Protein AF-H0TI36-F1 (afdb_monomer_lite)

pLDDT: mean 88.13, std 13.79, range [53.75, 97.75]

Radius of gyration: 14.74 Å; chains: 1; bounding box: 42×20×36 Å

Sequence (70 aa):
MQLDHLVPGQGLHLARADVERMFGFNDVAVGRIRNFATGHNCAFAWSETGLQFLKLPPRDSHPVDLESLT

Foldseek 3Di:
DVLLPDDAFDKDFDFAVRLCVPQNDDPCSVVVVVVVLVVSCWDWDADPGGIMTGHHDDPPDDDDPPVVPD

Structure (mmCIF, N/CA/C/O backbone):
data_AF-H0TI36-F1
#
_entry.id   AF-H0TI36-F1
#
loop_
_atom_site.group_PDB
_atom_site.id
_atom_site.type_symbol
_atom_site.label_atom_id
_atom_site.label_alt_id
_atom_site.label_comp_id
_atom_site.label_asym_id
_atom_site.label_entity_id
_atom_site.label_seq_id
_atom_site.pdbx_PDB_ins_code
_atom_site.Cartn_x
_atom_site.Cartn_y
_atom_site.Cartn_z
_atom_site.occupancy
_atom_site.B_iso_or_equiv
_atom_site.auth_seq_id
_atom_site.auth_comp_id
_atom_site.auth_asym_id
_atom_site.auth_atom_id
_atom_site.pdbx_PDB_model_num
ATOM 1 N N . MET A 1 1 ? 9.572 -3.977 12.599 1.00 68.75 1 MET A N 1
ATOM 2 C CA . MET A 1 1 ? 9.685 -3.058 11.436 1.00 68.75 1 MET A CA 1
ATOM 3 C C . MET A 1 1 ? 8.720 -1.890 11.652 1.00 68.75 1 MET A C 1
ATOM 5 O O . MET A 1 1 ? 7.825 -2.037 12.469 1.00 68.75 1 MET A O 1
ATOM 9 N N . GLN A 1 2 ? 8.881 -0.724 11.009 1.00 82.88 2 GLN A N 1
ATOM 10 C CA . GLN A 1 2 ? 8.092 0.483 11.342 1.00 82.88 2 GLN A CA 1
ATOM 11 C C . GLN A 1 2 ? 6.562 0.272 11.277 1.00 82.88 2 GLN A C 1
ATOM 13 O O . GLN A 1 2 ? 5.839 0.860 12.074 1.00 82.88 2 GLN A O 1
ATOM 18 N N . LEU A 1 3 ? 6.074 -0.630 10.414 1.00 85.06 3 LEU A N 1
ATOM 19 C CA . LEU A 1 3 ? 4.652 -1.004 10.325 1.00 85.06 3 LEU A CA 1
ATOM 20 C C . LEU A 1 3 ? 4.108 -1.775 11.543 1.00 85.06 3 LEU A C 1
ATOM 22 O O . LEU A 1 3 ? 2.904 -1.742 11.803 1.00 85.06 3 LEU A O 1
ATOM 26 N N . ASP A 1 4 ? 4.967 -2.463 12.299 1.00 89.06 4 ASP A N 1
ATOM 27 C CA . ASP A 1 4 ? 4.565 -3.203 13.506 1.00 89.06 4 ASP A CA 1
ATOM 28 C C . ASP A 1 4 ? 4.236 -2.265 14.669 1.00 89.06 4 ASP A C 1
ATOM 30 O O . ASP A 1 4 ? 3.492 -2.637 15.570 1.00 89.06 4 ASP A O 1
ATOM 34 N N . HIS A 1 5 ? 4.767 -1.042 14.630 1.00 92.06 5 HIS A N 1
ATOM 35 C CA . HIS A 1 5 ? 4.573 -0.028 15.664 1.00 92.06 5 HIS A CA 1
ATOM 36 C C . HIS A 1 5 ? 3.400 0.917 15.374 1.00 92.06 5 HIS A C 1
ATOM 38 O O . HIS A 1 5 ? 3.080 1.754 16.214 1.00 92.06 5 HIS A O 1
ATOM 44 N N . LEU A 1 6 ? 2.763 0.799 14.205 1.00 93.06 6 LEU A N 1
ATOM 45 C CA . LEU A 1 6 ? 1.565 1.572 13.888 1.00 93.06 6 LEU A CA 1
ATOM 46 C C . LEU A 1 6 ? 0.371 1.059 14.694 1.00 93.06 6 LEU A C 1
ATOM 48 O O . LEU A 1 6 ? 0.131 -0.151 14.758 1.00 93.06 6 LEU A O 1
ATOM 52 N N . VAL A 1 7 ? -0.424 1.984 15.228 1.00 94.44 7 VAL A N 1
ATOM 53 C CA . VAL A 1 7 ? -1.757 1.671 15.762 1.00 94.44 7 VAL A CA 1
ATOM 54 C C . VAL A 1 7 ? -2.808 1.744 14.644 1.00 94.44 7 VAL A C 1
ATOM 56 O O . VAL A 1 7 ? -2.564 2.410 13.633 1.00 94.44 7 VAL A O 1
ATOM 59 N N . PRO A 1 8 ? -3.969 1.070 14.769 1.00 95.38 8 PRO A N 1
ATOM 60 C CA . PRO A 1 8 ? -5.024 1.124 13.756 1.00 95.38 8 PRO A CA 1
ATOM 61 C C . PRO A 1 8 ? -5.381 2.555 13.336 1.00 95.38 8 PRO A C 1
ATOM 63 O O . PRO A 1 8 ? -5.488 3.448 14.173 1.00 95.38 8 PRO A O 1
ATOM 66 N N . GLY A 1 9 ? -5.541 2.773 12.029 1.00 93.94 9 GLY A N 1
ATOM 67 C CA . GLY A 1 9 ? -5.797 4.093 11.444 1.00 93.94 9 GLY A CA 1
ATOM 68 C C . GLY A 1 9 ? -4.543 4.931 11.166 1.00 93.94 9 GLY A C 1
ATOM 69 O O . GLY A 1 9 ? -4.621 5.888 10.400 1.00 93.94 9 GLY A O 1
ATOM 70 N N . GLN A 1 10 ? -3.374 4.570 11.706 1.00 96.62 10 GLN A N 1
ATOM 71 C CA . GLN A 1 10 ? -2.117 5.211 11.317 1.00 96.62 10 GLN A CA 1
ATOM 72 C C . GLN A 1 10 ? -1.583 4.658 10.000 1.00 96.62 10 GLN A C 1
ATOM 74 O O . GLN A 1 10 ? -1.759 3.482 9.668 1.00 96.62 10 GLN A O 1
ATOM 79 N N . GLY A 1 11 ? -0.872 5.516 9.272 1.00 95.38 11 GLY A N 1
ATOM 80 C CA . GLY A 1 11 ? -0.250 5.161 8.013 1.00 95.38 11 GLY A CA 1
ATOM 81 C C . GLY A 1 11 ? 1.255 5.394 7.983 1.00 95.38 11 GLY A C 1
ATOM 82 O O . GLY A 1 11 ? 1.785 6.249 8.686 1.00 95.38 11 GLY A O 1
ATOM 83 N N . LEU A 1 12 ? 1.928 4.646 7.112 1.00 95.88 12 LEU A N 1
ATOM 84 C CA . LEU A 1 12 ? 3.319 4.862 6.731 1.00 95.88 12 LEU A CA 1
ATOM 85 C C . LEU A 1 12 ? 3.398 5.066 5.220 1.00 95.88 12 LEU A C 1
ATOM 87 O O . LEU A 1 12 ? 2.977 4.198 4.454 1.00 95.88 12 LEU A O 1
ATOM 91 N N . HIS A 1 13 ? 3.946 6.206 4.809 1.00 96.75 13 HIS A N 1
AT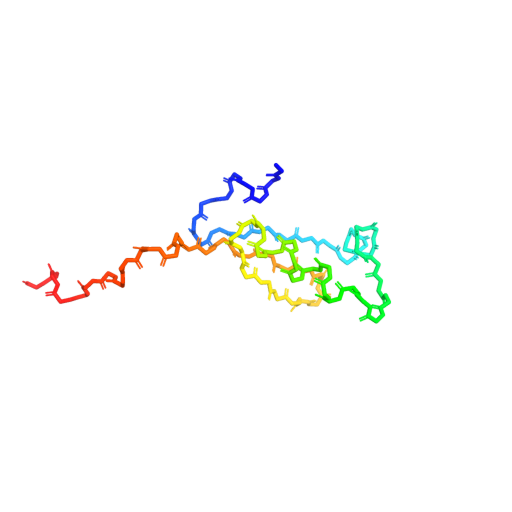OM 92 C CA . HIS A 1 13 ? 4.249 6.479 3.412 1.00 96.75 13 HIS A CA 1
ATOM 93 C C . HIS A 1 13 ? 5.659 5.995 3.073 1.00 96.75 13 HIS A C 1
ATOM 95 O O . HIS A 1 13 ? 6.605 6.298 3.800 1.00 96.75 13 HIS A O 1
ATOM 101 N N . LEU A 1 14 ? 5.802 5.291 1.953 1.00 96.25 14 LEU A N 1
ATOM 102 C CA . LEU A 1 14 ? 7.087 5.008 1.324 1.00 96.25 14 LEU A CA 1
ATOM 103 C C . LEU A 1 14 ? 7.172 5.758 -0.001 1.00 96.25 14 LEU A C 1
ATOM 105 O O . LEU A 1 14 ? 6.305 5.593 -0.863 1.00 96.25 14 LEU A O 1
ATOM 109 N N . ALA A 1 15 ? 8.237 6.539 -0.178 1.00 96.62 15 ALA A N 1
ATOM 110 C CA . ALA A 1 15 ? 8.503 7.227 -1.433 1.00 96.62 15 ALA A CA 1
ATOM 111 C C . ALA A 1 15 ? 8.755 6.217 -2.562 1.00 96.62 15 ALA A C 1
ATOM 113 O O . ALA A 1 15 ? 9.272 5.122 -2.333 1.00 96.62 15 ALA A O 1
ATOM 114 N N . ARG A 1 16 ? 8.439 6.594 -3.805 1.00 94.81 16 ARG A N 1
ATOM 115 C CA . ARG A 1 16 ? 8.577 5.713 -4.979 1.00 94.81 16 ARG A CA 1
ATOM 116 C C . ARG A 1 16 ? 9.946 5.017 -5.079 1.00 94.81 16 ARG A C 1
ATOM 118 O O . ARG A 1 16 ? 9.983 3.822 -5.357 1.00 94.81 16 ARG A O 1
ATOM 125 N N . ALA A 1 17 ? 11.038 5.736 -4.811 1.00 95.31 17 ALA A N 1
ATOM 126 C CA . ALA A 1 17 ? 12.396 5.187 -4.850 1.00 95.31 17 ALA A CA 1
ATOM 127 C C . ALA A 1 17 ? 12.624 4.086 -3.797 1.00 95.31 17 ALA A C 1
ATOM 129 O O . ALA A 1 17 ? 13.257 3.071 -4.084 1.00 95.31 17 ALA A O 1
ATOM 130 N N . ASP A 1 18 ? 12.059 4.241 -2.597 1.00 95.75 18 ASP A N 1
ATOM 131 C CA . ASP A 1 18 ? 12.124 3.212 -1.557 1.00 95.75 18 ASP A CA 1
ATOM 132 C C . ASP A 1 18 ? 11.284 1.993 -1.925 1.00 95.75 18 ASP A C 1
ATOM 134 O O . ASP A 1 18 ? 11.713 0.860 -1.709 1.00 95.75 18 ASP A O 1
ATOM 138 N N . VAL A 1 19 ? 10.113 2.209 -2.531 1.00 94.94 19 VAL A N 1
ATOM 139 C CA . VAL A 1 19 ? 9.258 1.112 -2.998 1.00 94.94 19 VAL A CA 1
ATOM 140 C C . VAL A 1 19 ? 9.964 0.309 -4.091 1.00 94.94 19 VAL A C 1
ATOM 142 O O . VAL A 1 19 ? 9.973 -0.919 -4.031 1.00 94.94 19 VAL A O 1
ATOM 145 N N . GLU A 1 20 ? 10.618 0.979 -5.042 1.00 94.19 20 GLU A N 1
ATOM 146 C CA . GLU A 1 20 ? 11.426 0.325 -6.074 1.00 94.19 20 GLU A CA 1
ATOM 147 C C . GLU A 1 20 ? 12.589 -0.465 -5.461 1.00 94.19 20 GLU A C 1
ATOM 149 O O . GLU A 1 20 ? 12.769 -1.641 -5.777 1.00 94.19 20 GLU A O 1
ATOM 154 N N . ARG A 1 21 ? 13.324 0.134 -4.517 1.00 95.31 21 ARG A N 1
ATOM 155 C CA . ARG A 1 21 ? 14.438 -0.526 -3.821 1.00 95.31 21 ARG A CA 1
ATOM 156 C C . ARG A 1 21 ? 13.991 -1.756 -3.025 1.00 95.31 21 ARG A C 1
ATOM 158 O O . ARG A 1 21 ? 14.734 -2.731 -2.938 1.00 95.31 21 ARG A O 1
ATOM 165 N N . MET A 1 22 ? 12.812 -1.705 -2.407 1.00 93.88 22 MET A N 1
ATOM 166 C CA . MET A 1 22 ? 12.311 -2.765 -1.527 1.00 93.88 22 MET A CA 1
ATOM 167 C C . MET A 1 22 ? 11.585 -3.883 -2.279 1.00 93.88 22 MET A C 1
ATOM 169 O O . MET A 1 22 ? 11.736 -5.052 -1.928 1.00 93.88 22 MET A O 1
ATOM 173 N N . PHE A 1 23 ? 10.783 -3.545 -3.289 1.00 95.00 23 PHE A N 1
ATOM 174 C CA . PHE A 1 23 ? 9.871 -4.492 -3.936 1.00 95.00 23 PHE A CA 1
ATOM 175 C C . PHE A 1 23 ? 10.181 -4.718 -5.423 1.00 95.00 23 PHE A C 1
ATOM 177 O O . PHE A 1 23 ? 9.832 -5.781 -5.953 1.00 95.00 23 PHE A O 1
ATOM 184 N N . GLY A 1 24 ? 10.877 -3.775 -6.067 1.00 93.69 24 GLY A N 1
ATOM 185 C CA . GLY A 1 24 ? 11.013 -3.671 -7.522 1.00 93.69 24 GLY A CA 1
ATOM 186 C C . GLY A 1 24 ? 9.730 -3.168 -8.195 1.00 93.69 24 GLY A C 1
ATOM 187 O O . GLY A 1 24 ? 8.701 -3.015 -7.542 1.00 93.69 24 GLY A O 1
ATOM 188 N N . PHE A 1 25 ? 9.778 -2.947 -9.515 1.00 89.00 25 PHE A N 1
ATOM 189 C CA . PHE A 1 25 ? 8.616 -2.588 -10.358 1.00 89.00 25 PHE A CA 1
ATOM 190 C C . PHE A 1 25 ? 8.346 -3.586 -11.491 1.00 89.00 25 PHE A C 1
ATOM 192 O O . PHE A 1 25 ? 7.777 -3.240 -12.522 1.00 89.00 25 PHE A O 1
ATOM 199 N N . ASN A 1 26 ? 8.744 -4.841 -11.302 1.00 92.25 26 ASN A N 1
ATOM 200 C CA . ASN A 1 26 ? 8.356 -5.909 -12.215 1.00 92.25 26 ASN A CA 1
ATOM 201 C C . ASN A 1 26 ? 6.901 -6.358 -11.980 1.00 92.25 26 ASN A C 1
ATOM 203 O O . ASN A 1 26 ? 6.220 -5.924 -11.049 1.00 92.25 26 ASN A O 1
ATOM 207 N N . ASP A 1 27 ? 6.438 -7.257 -12.838 1.00 89.31 27 ASP A N 1
ATOM 208 C CA . ASP A 1 27 ? 5.110 -7.874 -12.819 1.00 89.31 27 ASP A CA 1
ATOM 209 C C . ASP A 1 27 ? 4.737 -8.529 -11.475 1.00 89.31 27 ASP A C 1
ATOM 211 O O . ASP A 1 27 ? 3.566 -8.542 -11.093 1.00 89.31 27 ASP A O 1
ATOM 215 N N . VAL A 1 28 ? 5.720 -9.003 -10.703 1.00 93.50 28 VAL A N 1
ATOM 216 C CA . VAL A 1 28 ? 5.488 -9.613 -9.382 1.00 93.50 28 VAL A CA 1
ATOM 217 C C . VAL A 1 28 ? 5.500 -8.623 -8.208 1.00 93.50 28 VAL A C 1
ATOM 219 O O . VAL A 1 28 ? 5.170 -9.012 -7.080 1.00 93.50 28 VAL A O 1
ATOM 222 N N . ALA A 1 29 ? 5.840 -7.349 -8.427 1.00 93.50 29 ALA A N 1
ATOM 223 C CA . ALA A 1 29 ? 5.971 -6.347 -7.364 1.00 93.50 29 ALA A CA 1
ATOM 224 C C . ALA A 1 29 ? 4.683 -6.176 -6.544 1.00 93.50 29 ALA A C 1
ATOM 226 O O . ALA A 1 29 ? 4.715 -6.166 -5.312 1.00 93.50 29 ALA A O 1
ATOM 227 N N . VAL A 1 30 ? 3.528 -6.128 -7.216 1.00 93.88 30 VAL A N 1
ATOM 228 C CA . VAL A 1 30 ? 2.216 -5.990 -6.560 1.00 93.88 30 VAL A CA 1
ATOM 229 C C . VAL A 1 30 ? 1.932 -7.164 -5.618 1.00 93.88 30 VAL A C 1
ATOM 231 O O . VAL A 1 30 ? 1.390 -6.965 -4.530 1.00 93.88 30 VAL A O 1
ATOM 234 N N . GLY A 1 31 ? 2.332 -8.382 -5.996 1.00 96.31 31 GLY A N 1
ATOM 235 C CA . GLY A 1 31 ? 2.198 -9.567 -5.146 1.00 96.31 31 GLY A CA 1
ATOM 236 C C . GLY A 1 31 ? 3.047 -9.466 -3.877 1.00 96.31 31 GLY A C 1
ATOM 237 O O . GLY A 1 31 ? 2.559 -9.735 -2.779 1.00 96.31 31 GLY A O 1
ATOM 238 N N . ARG A 1 32 ? 4.295 -8.997 -4.002 1.00 96.62 32 ARG A N 1
ATOM 239 C CA . ARG A 1 32 ? 5.194 -8.778 -2.855 1.00 96.62 32 ARG A CA 1
ATOM 240 C C . ARG A 1 32 ? 4.656 -7.712 -1.906 1.00 96.62 32 ARG A C 1
ATOM 242 O O . ARG A 1 32 ? 4.610 -7.949 -0.702 1.00 96.62 32 ARG A O 1
ATOM 249 N N . ILE A 1 33 ? 4.193 -6.584 -2.448 1.00 96.75 33 ILE A N 1
ATOM 250 C CA . ILE A 1 33 ? 3.588 -5.495 -1.670 1.00 96.75 33 ILE A CA 1
ATOM 251 C C . ILE A 1 33 ? 2.352 -5.995 -0.916 1.00 96.75 33 ILE A C 1
ATOM 253 O O . ILE A 1 33 ? 2.205 -5.728 0.275 1.00 96.75 33 ILE A O 1
ATOM 257 N N . ARG A 1 34 ? 1.490 -6.776 -1.578 1.00 96.75 34 ARG A N 1
ATOM 258 C CA . ARG A 1 34 ? 0.305 -7.368 -0.947 1.00 96.75 34 ARG A CA 1
ATOM 259 C C . ARG A 1 34 ? 0.663 -8.309 0.197 1.00 96.75 34 ARG A C 1
ATOM 261 O O . ARG A 1 34 ? 0.058 -8.213 1.266 1.00 96.75 34 ARG A O 1
ATOM 268 N N . ASN A 1 35 ? 1.633 -9.196 -0.008 1.00 96.62 35 ASN A N 1
ATOM 269 C CA . ASN A 1 35 ? 2.075 -10.132 1.026 1.00 96.62 35 ASN A CA 1
ATOM 270 C C . ASN A 1 35 ? 2.670 -9.388 2.224 1.00 96.62 35 ASN A C 1
ATOM 272 O O . ASN A 1 35 ? 2.336 -9.695 3.366 1.00 96.62 35 ASN A O 1
ATOM 276 N N . PHE A 1 36 ? 3.480 -8.366 1.956 1.00 95.81 36 PHE A N 1
ATOM 277 C CA . PHE A 1 36 ? 4.047 -7.499 2.978 1.00 95.81 36 PHE A CA 1
ATOM 278 C C . PHE A 1 36 ? 2.953 -6.774 3.772 1.00 95.81 36 PHE A C 1
ATOM 280 O O . PHE A 1 36 ? 2.904 -6.896 4.991 1.00 95.81 36 PHE A O 1
ATOM 287 N N . ALA A 1 37 ? 2.008 -6.108 3.102 1.00 96.25 37 ALA A N 1
ATOM 288 C CA . ALA A 1 37 ? 0.891 -5.438 3.771 1.00 96.25 37 ALA A CA 1
ATOM 289 C C . ALA A 1 37 ? 0.094 -6.410 4.658 1.00 96.25 37 ALA A C 1
ATOM 291 O O . ALA A 1 37 ? -0.173 -6.124 5.824 1.00 96.25 37 ALA A O 1
ATOM 292 N N . THR A 1 38 ? -0.214 -7.597 4.127 1.00 95.38 38 THR A N 1
ATOM 293 C CA . THR A 1 38 ? -0.981 -8.628 4.837 1.00 95.38 38 THR A CA 1
ATOM 294 C C . THR A 1 38 ? -0.248 -9.126 6.081 1.00 95.38 38 THR A C 1
ATOM 296 O O . THR A 1 38 ? -0.871 -9.244 7.136 1.00 95.38 38 THR A O 1
ATOM 299 N N . GLY A 1 39 ? 1.065 -9.366 5.988 1.00 94.88 39 GLY A N 1
ATOM 300 C CA . GLY A 1 39 ? 1.896 -9.800 7.116 1.00 94.88 39 GLY A CA 1
ATOM 301 C C . GLY A 1 39 ? 1.939 -8.801 8.276 1.00 94.88 39 GLY A C 1
ATOM 302 O O . GLY A 1 39 ? 2.133 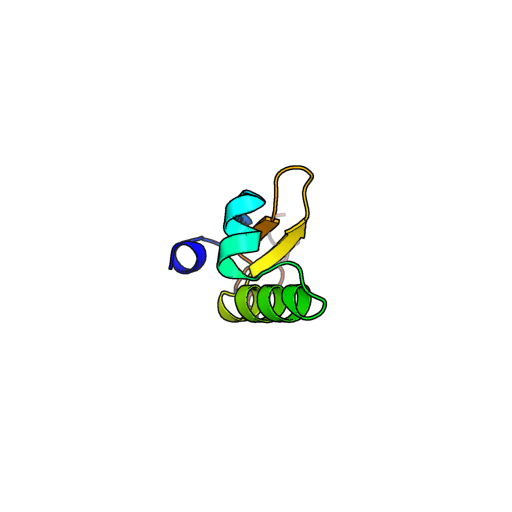-9.206 9.416 1.00 94.88 39 GLY A O 1
ATOM 303 N N . HIS A 1 40 ? 1.681 -7.517 8.004 1.00 95.00 40 HIS A N 1
ATOM 304 C CA . HIS A 1 40 ? 1.657 -6.447 9.007 1.00 95.00 40 HIS A CA 1
ATOM 305 C C . HIS A 1 40 ? 0.243 -5.968 9.382 1.00 95.00 40 HIS A C 1
ATOM 307 O O . HIS A 1 40 ? 0.105 -4.974 10.100 1.00 95.00 40 HIS A O 1
ATOM 313 N N . ASN A 1 41 ? -0.810 -6.674 8.949 1.00 95.56 41 ASN A N 1
ATOM 314 C CA . ASN A 1 41 ? -2.214 -6.267 9.105 1.00 95.56 41 ASN A CA 1
ATOM 315 C C . ASN A 1 41 ? -2.481 -4.848 8.571 1.00 95.56 41 ASN A C 1
ATOM 317 O O . ASN A 1 41 ? -3.082 -4.011 9.245 1.00 95.56 41 ASN A O 1
ATOM 321 N N . CYS A 1 42 ? -1.992 -4.568 7.365 1.00 96.44 42 CYS A N 1
ATOM 322 C CA . CYS A 1 42 ? -2.160 -3.289 6.691 1.00 96.44 42 CYS A CA 1
ATOM 323 C C . CYS A 1 42 ? -2.923 -3.450 5.372 1.00 96.44 42 CYS A C 1
ATOM 325 O O . CYS A 1 42 ? -2.765 -4.443 4.659 1.00 96.44 42 CYS A O 1
ATOM 327 N N . ALA A 1 43 ? -3.689 -2.424 5.010 1.00 96.31 43 ALA A N 1
ATOM 328 C CA . ALA A 1 43 ? -4.062 -2.161 3.624 1.00 96.31 43 ALA A CA 1
ATOM 329 C C . ALA A 1 43 ? -2.971 -1.316 2.949 1.00 96.31 43 ALA A C 1
ATOM 331 O O . ALA A 1 43 ? -2.139 -0.709 3.631 1.00 96.31 43 ALA A O 1
ATOM 332 N N . PHE A 1 44 ? -2.975 -1.261 1.616 1.00 97.25 44 PHE A N 1
ATOM 333 C CA . PHE A 1 44 ? -2.087 -0.372 0.872 1.00 97.25 44 PHE A CA 1
ATOM 334 C C . PHE A 1 44 ? -2.784 0.286 -0.318 1.00 97.25 44 PHE A C 1
ATOM 336 O O . PHE A 1 44 ? -3.689 -0.296 -0.916 1.00 97.25 44 PHE A O 1
ATOM 343 N N . ALA A 1 45 ? -2.320 1.480 -0.679 1.00 96.38 45 ALA A N 1
ATOM 344 C CA . ALA A 1 45 ? -2.754 2.208 -1.864 1.00 96.38 45 ALA A CA 1
ATOM 345 C C . ALA A 1 45 ? -1.577 2.970 -2.483 1.00 96.38 45 ALA A C 1
ATOM 347 O O . ALA A 1 45 ? -0.704 3.472 -1.773 1.00 96.38 45 ALA A O 1
ATOM 348 N N . TRP A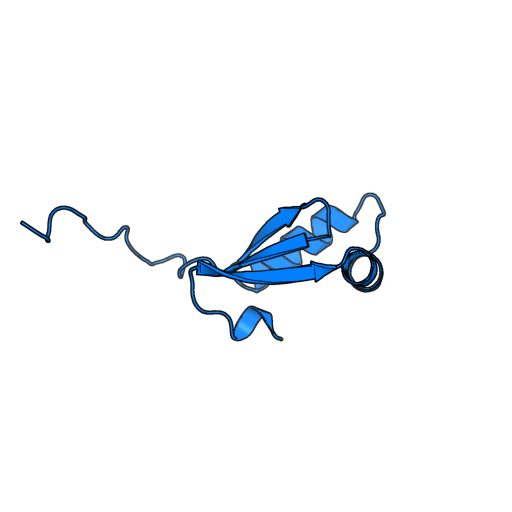 1 46 ? -1.561 3.064 -3.810 1.00 94.31 46 TRP A N 1
ATOM 349 C CA . TRP A 1 46 ? -0.625 3.929 -4.522 1.00 94.31 46 TRP A CA 1
ATOM 350 C C . TRP A 1 46 ? -1.110 5.378 -4.481 1.00 94.31 46 TRP A C 1
ATOM 352 O O . TRP A 1 46 ? -2.294 5.643 -4.677 1.00 94.31 46 TRP A O 1
ATOM 362 N N . SER A 1 47 ? -0.185 6.304 -4.259 1.00 91.25 47 SER A N 1
ATOM 363 C CA . SER A 1 47 ? -0.365 7.740 -4.457 1.00 91.25 47 SER A CA 1
ATOM 364 C C . SER A 1 47 ? 0.577 8.231 -5.557 1.00 91.25 47 SER A C 1
ATOM 366 O O . SER A 1 47 ? 1.433 7.490 -6.044 1.00 91.25 47 SER A O 1
ATOM 368 N N . GLU A 1 48 ? 0.455 9.505 -5.924 1.00 92.25 48 GLU A N 1
ATOM 369 C CA . GLU A 1 48 ? 1.383 10.157 -6.854 1.00 92.25 48 GLU A CA 1
ATOM 370 C C . GLU A 1 48 ? 2.844 10.087 -6.368 1.00 92.25 48 GLU A C 1
ATOM 372 O O . GLU A 1 48 ? 3.765 9.911 -7.163 1.00 92.25 48 GLU A O 1
ATOM 377 N N . THR A 1 49 ? 3.063 10.149 -5.052 1.00 93.94 49 THR A N 1
ATOM 378 C CA . THR A 1 49 ? 4.401 10.208 -4.443 1.00 93.94 49 THR A CA 1
ATOM 379 C C . THR A 1 49 ? 4.987 8.843 -4.070 1.00 93.94 49 THR A C 1
ATOM 381 O O . THR A 1 49 ? 6.188 8.743 -3.797 1.00 93.94 49 THR A O 1
ATOM 384 N N . GLY A 1 50 ? 4.187 7.773 -4.070 1.00 95.94 50 GLY A N 1
ATOM 385 C CA . GLY A 1 50 ? 4.655 6.448 -3.668 1.00 95.94 50 GLY A CA 1
ATOM 386 C C . GLY A 1 50 ? 3.547 5.530 -3.168 1.00 95.94 50 GLY A C 1
ATOM 387 O O . GLY A 1 50 ? 2.470 5.458 -3.754 1.00 95.94 50 GLY A O 1
ATOM 388 N N . LEU A 1 51 ? 3.826 4.791 -2.098 1.00 96.75 51 LEU A N 1
ATOM 389 C CA . LEU A 1 51 ? 2.936 3.772 -1.552 1.00 96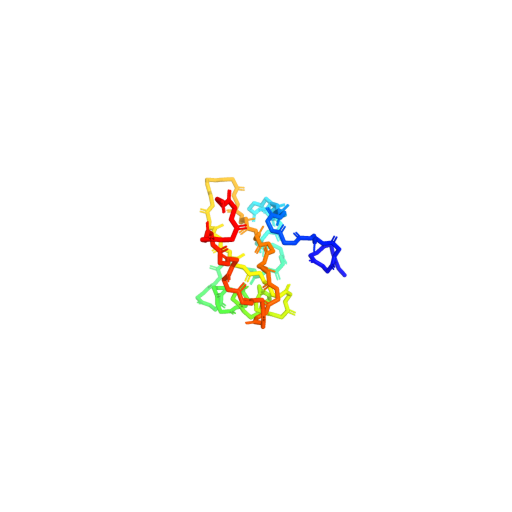.75 51 LEU A CA 1
ATOM 390 C C . LEU A 1 51 ? 2.559 4.115 -0.113 1.00 96.75 51 LEU A C 1
ATOM 392 O O . LEU A 1 51 ? 3.424 4.316 0.737 1.00 96.75 51 LEU A O 1
ATOM 396 N N . GLN A 1 52 ? 1.263 4.149 0.168 1.00 97.75 52 GLN A N 1
ATOM 397 C CA . GLN A 1 52 ? 0.733 4.325 1.511 1.00 97.75 52 GLN A CA 1
ATOM 398 C C . GLN A 1 52 ? 0.342 2.965 2.084 1.00 97.75 52 GLN A C 1
ATOM 400 O O . GLN A 1 52 ? -0.491 2.276 1.500 1.00 97.75 52 GLN A O 1
ATOM 405 N N . PHE A 1 53 ? 0.883 2.608 3.246 1.00 97.50 53 PHE A N 1
ATOM 406 C CA . PHE A 1 53 ? 0.325 1.554 4.092 1.00 97.50 53 PHE A CA 1
ATOM 407 C C . PHE A 1 53 ? -0.577 2.175 5.151 1.00 97.50 53 PHE A C 1
ATOM 409 O O . PHE A 1 53 ? -0.250 3.234 5.688 1.00 97.50 53 PHE A O 1
ATOM 416 N N . LEU A 1 54 ? -1.683 1.510 5.469 1.00 97.06 54 LEU A N 1
ATOM 417 C CA . LEU A 1 54 ? -2.613 1.899 6.528 1.00 97.06 54 LEU A CA 1
ATOM 418 C C . LEU A 1 54 ? -2.832 0.711 7.459 1.00 97.06 54 LEU A C 1
ATOM 420 O O . LEU A 1 54 ? -3.238 -0.358 6.997 1.00 97.06 54 LEU A O 1
ATOM 424 N N . LYS A 1 55 ? -2.585 0.896 8.757 1.00 97.31 55 LYS A N 1
ATO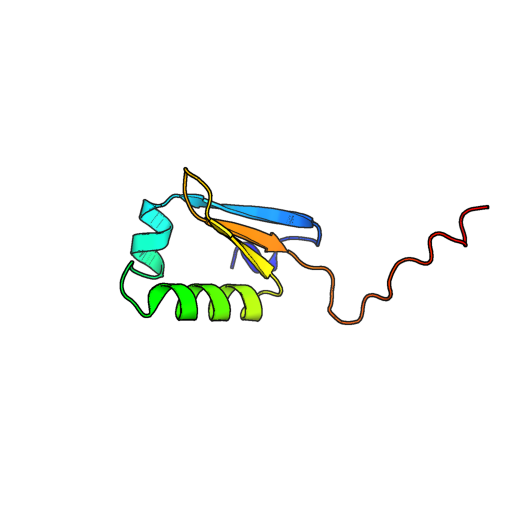M 425 C CA . LYS A 1 55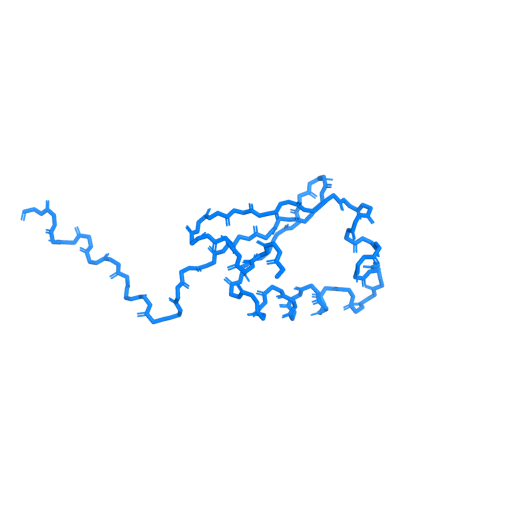 ? -2.794 -0.141 9.764 1.00 97.31 55 LYS A CA 1
ATOM 426 C C . LYS A 1 55 ? -4.283 -0.406 9.938 1.00 97.31 55 LYS A C 1
ATOM 428 O O . LYS A 1 55 ? -5.053 0.502 10.257 1.00 97.31 55 LYS A O 1
ATOM 433 N N . LEU A 1 56 ? -4.672 -1.659 9.752 1.00 95.50 56 LEU A N 1
ATOM 434 C CA . LEU A 1 56 ? -6.038 -2.105 9.972 1.00 95.50 56 LEU A CA 1
ATOM 435 C C . LEU A 1 56 ? -6.246 -2.428 11.453 1.00 95.50 56 LEU A C 1
ATOM 437 O O . LEU A 1 56 ? -5.290 -2.801 12.148 1.00 95.50 56 LEU A O 1
ATOM 441 N N . PRO A 1 57 ? -7.485 -2.318 11.949 1.00 93.56 57 PRO A N 1
ATOM 442 C CA . PRO A 1 57 ? -7.810 -2.850 13.256 1.00 93.56 57 PRO A CA 1
ATOM 443 C C . PRO A 1 57 ? -7.624 -4.383 13.266 1.00 93.56 57 PRO A C 1
ATOM 445 O O . PRO A 1 57 ? -7.556 -5.013 12.200 1.00 93.56 57 PRO A O 1
ATOM 448 N N . PRO A 1 58 ? -7.460 -5.004 14.448 1.00 87.88 58 PRO A N 1
ATOM 449 C CA . PRO A 1 58 ? -7.357 -6.457 14.560 1.00 87.88 58 PRO A CA 1
ATOM 450 C C . PRO A 1 58 ? -8.537 -7.133 13.858 1.00 87.88 58 PRO A C 1
ATOM 452 O O . PRO A 1 58 ? -9.654 -6.633 13.925 1.00 87.88 58 PRO A O 1
ATOM 455 N N . ARG A 1 59 ? -8.318 -8.269 13.191 1.00 75.25 59 ARG A N 1
ATOM 456 C CA . ARG A 1 59 ? -9.374 -8.944 12.409 1.00 75.25 59 ARG A CA 1
ATOM 457 C C . ARG A 1 59 ? -10.609 -9.333 13.235 1.00 75.25 59 ARG A C 1
ATOM 459 O O . ARG A 1 59 ? -11.683 -9.442 12.662 1.00 75.25 59 ARG A O 1
ATOM 466 N N . ASP A 1 60 ? -10.454 -9.452 14.552 1.00 75.69 60 ASP A N 1
ATOM 467 C CA . ASP A 1 60 ? -11.522 -9.805 15.495 1.00 75.69 60 ASP A CA 1
ATOM 468 C C . ASP A 1 60 ? -12.156 -8.580 16.175 1.00 75.69 60 ASP A C 1
ATOM 470 O O . ASP A 1 60 ? -12.948 -8.712 17.106 1.00 75.69 60 ASP A O 1
ATOM 474 N N . SER A 1 61 ? -11.796 -7.365 15.749 1.00 62.22 61 SER A N 1
ATOM 475 C CA . SER A 1 61 ? -12.489 -6.168 16.216 1.00 62.22 61 SER A CA 1
ATOM 476 C C . SER A 1 61 ? -13.907 -6.169 15.650 1.00 62.22 61 SER A C 1
ATOM 478 O O . SER A 1 61 ? -14.127 -5.965 14.456 1.00 62.22 61 SER A O 1
ATOM 480 N N . HIS A 1 62 ? -14.877 -6.450 16.520 1.00 56.12 62 HIS A N 1
ATOM 481 C CA . HIS A 1 62 ? -16.286 -6.260 16.210 1.00 56.12 62 HIS A CA 1
ATOM 482 C C . HIS A 1 62 ? -16.505 -4.823 15.713 1.00 56.12 62 HIS A C 1
ATOM 484 O O . HIS A 1 62 ? -15.859 -3.903 16.234 1.00 56.12 62 HIS A O 1
ATOM 490 N N . PRO A 1 63 ? -17.386 -4.602 14.717 1.00 57.44 63 PRO A N 1
ATOM 491 C CA . PRO A 1 63 ? -17.822 -3.252 14.403 1.00 57.44 63 PRO A CA 1
ATOM 492 C C . PRO A 1 63 ? -18.309 -2.617 15.704 1.00 57.44 63 PRO A C 1
ATOM 494 O O . PRO A 1 63 ? -19.052 -3.235 16.462 1.00 57.44 63 PRO A O 1
ATOM 497 N N . VAL A 1 64 ? -17.814 -1.417 15.998 1.00 60.03 64 VAL A N 1
ATOM 498 C CA . VAL A 1 64 ? -18.281 -0.649 17.148 1.00 60.03 64 VAL A CA 1
ATOM 499 C C . VAL A 1 64 ? -19.781 -0.460 16.937 1.00 60.03 64 VAL A C 1
ATOM 501 O O . VAL A 1 64 ? -20.168 0.182 15.959 1.00 60.03 64 VAL A O 1
ATOM 504 N N . ASP A 1 65 ? -20.612 -1.066 17.787 1.00 53.75 65 ASP A N 1
ATOM 505 C CA . ASP A 1 65 ? -22.058 -0.859 17.750 1.00 53.75 65 ASP A CA 1
ATOM 506 C C . ASP A 1 65 ? -22.324 0.615 18.064 1.00 53.75 65 ASP A C 1
ATOM 508 O O . ASP A 1 65 ? -22.323 1.057 19.216 1.00 53.75 65 ASP A O 1
ATOM 512 N N . LEU A 1 66 ? -22.518 1.395 17.002 1.00 58.19 66 LEU A N 1
ATOM 513 C CA . LEU A 1 66 ? -22.834 2.823 17.045 1.00 58.19 66 LEU A CA 1
ATOM 514 C C . LEU A 1 66 ? -24.188 3.106 17.726 1.00 58.19 66 LEU A C 1
ATOM 516 O O . LEU A 1 66 ? -24.499 4.266 17.976 1.00 58.19 66 LEU A O 1
ATOM 520 N N . GLU A 1 67 ? -24.964 2.073 18.068 1.00 54.22 67 GLU A N 1
ATOM 521 C CA . GLU A 1 67 ? -26.238 2.179 18.793 1.00 54.22 67 GLU A CA 1
ATOM 522 C C . GLU A 1 67 ? -26.092 2.269 20.324 1.00 54.22 67 GLU A C 1
ATOM 524 O O . GLU A 1 67 ? -27.074 2.513 21.013 1.00 54.22 67 GLU A O 1
ATOM 529 N N . SER A 1 68 ? -24.886 2.126 20.890 1.00 54.41 68 SER A N 1
ATOM 530 C CA . SER A 1 68 ? -24.687 2.195 22.356 1.00 54.41 68 SER A CA 1
ATOM 531 C C . SER A 1 68 ? -24.391 3.607 22.898 1.00 54.41 68 SER A C 1
ATOM 533 O O . SER A 1 68 ? -24.018 3.753 24.061 1.00 54.41 68 SER A O 1
ATOM 535 N N . LEU A 1 69 ? -24.506 4.649 22.064 1.00 54.81 69 LEU A N 1
ATOM 536 C CA . LEU A 1 69 ? -24.203 6.049 22.414 1.00 54.81 69 LEU A CA 1
ATOM 537 C C . LEU A 1 69 ? -25.447 6.950 22.560 1.00 54.81 69 LEU A C 1
ATOM 539 O O . LEU A 1 69 ? -25.304 8.174 22.568 1.00 54.81 69 LEU A O 1
ATOM 543 N N . THR A 1 70 ? -26.646 6.376 22.697 1.00 56.94 70 THR A N 1
ATOM 544 C CA . THR A 1 70 ? -27.893 7.118 22.977 1.00 56.94 70 THR A CA 1
ATOM 545 C C . THR A 1 70 ? -28.461 6.803 24.345 1.00 56.94 70 THR A C 1
ATOM 547 O O . THR A 1 70 ? -28.557 5.596 24.657 1.00 56.94 70 THR A O 1
#

Secondary structure (DSSP, 8-state):
-GGGGPPTT-EEEEEHHHHHHHH-SSTTHHHHHHHHHHHTTEEEEE-SSEEEEEEPPPTT-----GGGG-